Protein AF-A0A3D5YFC4-F1 (afdb_monomer_lite)

Sequence (130 aa):
MYYTIEPKFDGLSVELIYKKGRLDQAITRGDGRVGEDITTNVKTIKNIPQKLKHPIDIAVRGEIMMPKSVWKELNKEREEDGEIPFANTRNATSGSIKLLDSKEVAKRKLACFVYDVLQYSDETINLESL

Secondary structure (DSSP, 8-state):
----------SEEEEEEEETTEEEEEEE-TTSS---B-HHHHTT-TTS-SB-SS--EEEEEEEEE--HHHHHHHHHHHHHTTPPPPSSHHHHHHHHHT-S-HHHHHHT--EEEEEEEEEEESSPPPGGG-

Structure (mmCIF, N/CA/C/O backbone):
data_AF-A0A3D5YFC4-F1
#
_entry.id   AF-A0A3D5YFC4-F1
#
loop_
_atom_site.group_PDB
_atom_site.id
_atom_site.type_symbol
_atom_site.label_atom_id
_atom_site.label_alt_id
_atom_site.label_comp_id
_atom_site.label_asym_id
_atom_site.label_entity_id
_atom_site.label_seq_id
_atom_site.pdbx_PDB_ins_code
_atom_site.Cartn_x
_atom_site.Cartn_y
_atom_site.Cartn_z
_atom_site.occupancy
_atom_site.B_iso_or_equiv
_atom_site.auth_seq_id
_atom_site.auth_comp_id
_atom_site.auth_asym_id
_atom_site.auth_atom_id
_atom_site.pdbx_PDB_model_num
ATOM 1 N N . MET A 1 1 ? -6.162 21.071 -27.270 1.00 76.50 1 MET A N 1
ATOM 2 C CA . MET A 1 1 ? -5.341 20.763 -26.081 1.00 76.50 1 MET A CA 1
ATOM 3 C C . MET A 1 1 ? -6.160 19.814 -25.226 1.00 76.50 1 MET A C 1
ATOM 5 O O . MET A 1 1 ? -7.328 20.113 -25.007 1.00 76.50 1 MET A O 1
ATOM 9 N N . TYR A 1 2 ? -5.613 18.6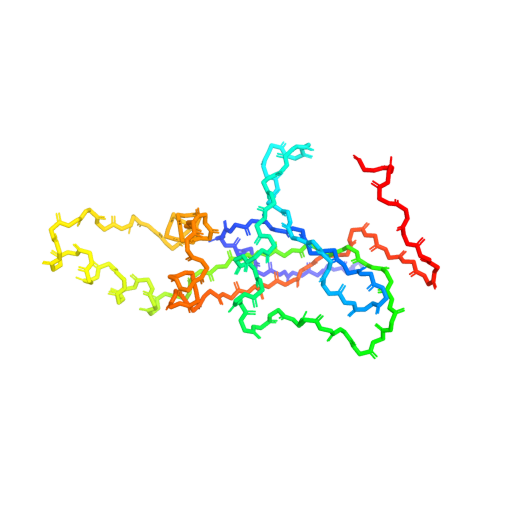59 -24.858 1.00 90.44 2 TYR A N 1
ATOM 10 C CA . TYR A 1 2 ? -6.327 17.648 -24.075 1.00 90.44 2 TYR A CA 1
ATOM 11 C C . TYR A 1 2 ? -5.746 17.611 -22.665 1.00 90.44 2 TYR A C 1
ATOM 13 O O . TYR A 1 2 ? -4.529 17.679 -22.505 1.00 90.44 2 TYR A O 1
ATOM 21 N N . TYR A 1 3 ? -6.621 17.522 -21.668 1.00 92.88 3 TYR A N 1
ATOM 22 C CA . TYR A 1 3 ? -6.259 17.352 -20.266 1.00 92.88 3 TYR A CA 1
ATOM 23 C C . TYR A 1 3 ? -6.883 16.059 -19.759 1.00 92.88 3 TYR A C 1
ATOM 25 O O . TYR A 1 3 ? -8.054 15.792 -20.034 1.00 92.88 3 TYR A O 1
ATOM 33 N N . THR A 1 4 ? -6.115 15.298 -18.987 1.00 93.62 4 THR A N 1
ATOM 34 C CA . THR A 1 4 ? -6.632 14.182 -18.193 1.00 93.62 4 THR A CA 1
ATOM 35 C C . THR A 1 4 ? -6.834 14.683 -16.769 1.00 93.62 4 THR A C 1
ATOM 37 O O . THR A 1 4 ? -5.936 15.300 -16.197 1.00 93.62 4 THR A O 1
ATOM 40 N N . ILE A 1 5 ? -8.028 14.474 -16.216 1.00 94.94 5 ILE A N 1
ATOM 41 C CA . ILE A 1 5 ? -8.390 14.909 -14.864 1.00 94.94 5 ILE A CA 1
ATOM 42 C C . ILE A 1 5 ? -8.661 13.662 -14.035 1.00 94.94 5 ILE A C 1
ATOM 44 O O . ILE A 1 5 ? -9.543 12.873 -14.372 1.00 94.94 5 ILE A O 1
ATOM 48 N N . GLU A 1 6 ? -7.929 13.517 -12.935 1.00 93.81 6 GLU A N 1
ATOM 49 C CA . GLU A 1 6 ? -8.056 12.388 -12.020 1.00 93.81 6 GLU A CA 1
ATOM 50 C C . GLU A 1 6 ? -8.265 12.880 -10.581 1.00 93.81 6 GLU A C 1
ATOM 52 O O . GLU A 1 6 ? -7.715 13.918 -10.191 1.00 93.81 6 GLU A O 1
ATOM 57 N N . PRO A 1 7 ? -9.055 12.165 -9.760 1.00 93.50 7 PRO A N 1
ATOM 58 C CA . PRO A 1 7 ? -9.173 12.472 -8.344 1.00 93.50 7 PRO A CA 1
ATOM 59 C C . PRO A 1 7 ? -7.823 12.350 -7.638 1.00 93.50 7 PRO A C 1
ATOM 61 O O . PRO A 1 7 ? -7.146 11.326 -7.721 1.00 93.50 7 PRO A O 1
ATOM 64 N N . LYS A 1 8 ? -7.466 13.366 -6.851 1.00 92.69 8 LYS A N 1
ATOM 65 C CA . LYS A 1 8 ? -6.319 13.263 -5.955 1.00 92.69 8 LYS A CA 1
ATOM 66 C C . LYS A 1 8 ? -6.704 12.436 -4.729 1.00 92.69 8 LYS A C 1
ATOM 68 O O . LYS A 1 8 ? -7.381 12.931 -3.829 1.00 92.69 8 LYS A O 1
ATOM 73 N N . PHE A 1 9 ? -6.234 11.197 -4.671 1.00 91.44 9 PHE A N 1
ATOM 74 C CA . PHE A 1 9 ? -6.372 10.374 -3.475 1.00 91.44 9 PHE A CA 1
ATOM 75 C C . PHE A 1 9 ? -5.498 10.910 -2.324 1.00 91.44 9 PHE A C 1
ATOM 77 O O . PHE A 1 9 ? -4.441 11.513 -2.539 1.00 91.44 9 PHE A O 1
ATOM 84 N N . ASP A 1 10 ? -5.985 10.733 -1.094 1.00 88.69 10 ASP A N 1
ATOM 85 C CA . ASP A 1 10 ? -5.323 11.180 0.135 1.00 88.69 10 ASP A CA 1
ATOM 86 C C . ASP A 1 10 ? -4.937 9.976 0.999 1.00 88.69 10 ASP A C 1
ATOM 88 O O . ASP A 1 10 ? -5.668 9.562 1.903 1.00 88.69 10 ASP A O 1
ATOM 92 N N . GLY A 1 11 ? -3.803 9.368 0.663 1.00 93.62 11 GLY A N 1
ATOM 93 C CA . GLY A 1 11 ? -3.304 8.168 1.311 1.00 93.62 11 GLY A CA 1
ATOM 94 C C . GLY A 1 11 ? -1.795 8.230 1.524 1.00 93.62 11 GLY A C 1
ATOM 95 O O . GLY A 1 11 ? -1.249 9.250 1.959 1.00 93.62 11 GLY A O 1
ATOM 96 N N . LEU A 1 12 ? -1.129 7.107 1.266 1.00 95.31 12 LEU A N 1
ATOM 97 C CA . LEU A 1 12 ? 0.320 6.989 1.295 1.00 95.31 12 LEU A CA 1
ATOM 98 C C . LEU A 1 12 ? 0.844 6.658 -0.103 1.00 95.31 12 LEU A C 1
ATOM 100 O O . LEU A 1 12 ? 0.556 5.589 -0.640 1.00 95.31 12 LEU A O 1
ATOM 104 N N . SER A 1 13 ? 1.657 7.553 -0.657 1.00 95.56 13 SER A N 1
ATOM 105 C CA . SER A 1 13 ? 2.325 7.324 -1.937 1.00 95.56 13 SER A CA 1
ATOM 106 C C . SER A 1 13 ? 3.319 6.161 -1.836 1.00 95.56 13 SER A C 1
ATOM 108 O O . SER A 1 13 ? 4.162 6.124 -0.931 1.00 95.56 13 SER A O 1
ATOM 110 N N . VAL A 1 14 ? 3.208 5.227 -2.780 1.00 96.75 14 VAL A N 1
ATOM 111 C CA . VAL A 1 14 ? 4.042 4.031 -2.898 1.00 96.75 14 VAL A CA 1
ATOM 112 C C . VAL A 1 14 ? 4.5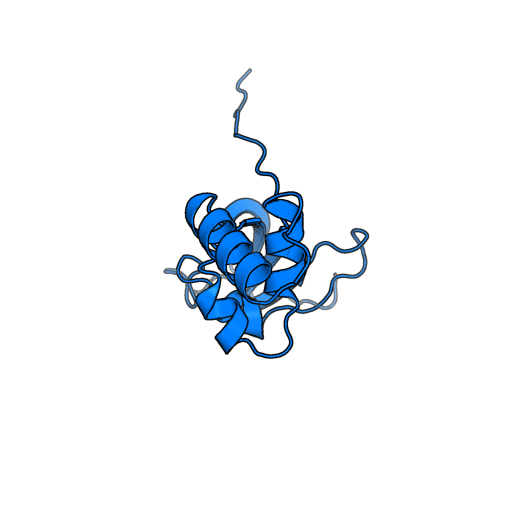58 3.889 -4.324 1.00 96.75 14 VAL A C 1
ATOM 114 O O . VAL A 1 14 ? 3.864 4.193 -5.296 1.00 96.75 14 VAL A O 1
ATOM 117 N N . GLU A 1 15 ? 5.773 3.388 -4.438 1.00 96.81 15 GLU A N 1
ATOM 118 C CA . GLU A 1 15 ? 6.364 2.910 -5.672 1.00 96.81 15 GLU A CA 1
ATOM 119 C C . GLU A 1 15 ? 6.343 1.385 -5.681 1.00 96.81 15 GLU A C 1
ATOM 121 O O . GLU A 1 15 ? 6.781 0.755 -4.720 1.00 96.81 15 GLU A O 1
ATOM 126 N N . LEU A 1 16 ? 5.784 0.793 -6.736 1.00 97.94 16 LEU A N 1
ATOM 127 C CA . LEU A 1 16 ? 5.714 -0.653 -6.925 1.00 97.94 16 LEU A CA 1
ATOM 128 C C . LEU A 1 16 ? 6.641 -1.037 -8.071 1.00 97.94 16 LEU A C 1
ATOM 130 O O . LEU A 1 16 ? 6.412 -0.641 -9.215 1.00 97.94 16 LEU A O 1
ATOM 134 N N . ILE A 1 17 ? 7.656 -1.832 -7.756 1.00 97.44 17 ILE A N 1
ATOM 135 C CA . ILE A 1 17 ? 8.681 -2.267 -8.695 1.00 97.44 17 ILE A CA 1
ATOM 136 C C . ILE A 1 17 ? 8.410 -3.722 -9.052 1.00 97.44 17 ILE A C 1
ATOM 138 O O . ILE A 1 17 ? 8.384 -4.607 -8.191 1.00 97.44 17 ILE A O 1
ATOM 142 N N . TYR A 1 18 ? 8.215 -3.972 -10.340 1.00 97.69 18 TYR A N 1
ATOM 143 C CA . TYR A 1 18 ? 8.048 -5.298 -10.904 1.00 97.69 18 TYR A CA 1
ATOM 144 C C . TYR A 1 18 ? 9.268 -5.662 -11.739 1.00 97.69 18 TYR A C 1
ATOM 146 O O . TYR A 1 18 ? 9.699 -4.878 -12.580 1.00 97.69 18 TYR A O 1
ATOM 154 N N . LYS A 1 19 ? 9.769 -6.885 -11.554 1.00 96.31 19 LYS A N 1
ATOM 155 C CA . LYS A 1 19 ? 10.792 -7.501 -12.405 1.00 96.31 19 LYS A CA 1
ATOM 156 C C . LYS A 1 19 ? 10.235 -8.751 -13.055 1.00 96.31 19 LYS A C 1
ATOM 158 O O . LYS A 1 19 ? 9.681 -9.622 -12.379 1.00 96.31 19 LYS A O 1
ATOM 163 N N . LYS A 1 20 ? 10.356 -8.853 -14.374 1.00 95.25 20 LYS A N 1
ATOM 164 C CA . LYS A 1 20 ? 9.809 -9.926 -15.213 1.00 95.25 20 LYS A CA 1
ATOM 165 C C . LYS A 1 20 ? 8.336 -10.175 -14.883 1.00 95.25 20 LYS A C 1
ATOM 167 O O . LYS A 1 20 ? 7.877 -11.316 -14.767 1.00 95.25 20 LYS A O 1
ATOM 172 N N . GLY A 1 21 ? 7.604 -9.082 -14.666 1.00 96.00 21 GLY A N 1
ATOM 173 C CA . GLY A 1 21 ? 6.199 -9.059 -14.289 1.00 96.00 21 GLY A CA 1
ATOM 174 C C . GLY A 1 21 ? 5.889 -9.536 -12.871 1.00 96.00 21 GLY A C 1
ATOM 175 O O . GLY A 1 21 ? 4.723 -9.764 -12.585 1.00 96.00 21 GLY A O 1
ATOM 176 N N . ARG A 1 22 ? 6.857 -9.733 -11.972 1.00 98.00 22 ARG A N 1
ATOM 177 C CA . ARG A 1 22 ? 6.615 -10.107 -10.566 1.00 98.00 22 ARG A CA 1
ATOM 178 C C . ARG A 1 22 ? 6.922 -8.948 -9.638 1.00 98.00 22 ARG A C 1
ATOM 180 O O . ARG A 1 22 ? 7.940 -8.298 -9.832 1.00 98.00 22 ARG A O 1
ATOM 187 N N . LEU A 1 23 ? 6.067 -8.726 -8.639 1.00 98.38 23 LEU A N 1
ATOM 188 C CA . LEU A 1 23 ? 6.299 -7.696 -7.627 1.00 98.38 23 LEU A CA 1
ATOM 189 C C . LEU A 1 23 ? 7.583 -8.030 -6.855 1.00 98.38 23 LEU A C 1
ATOM 191 O O . LEU A 1 23 ? 7.623 -9.006 -6.100 1.00 98.38 23 LEU A O 1
ATOM 195 N N . ASP A 1 24 ? 8.614 -7.225 -7.083 1.00 97.81 24 ASP A N 1
ATOM 196 C CA . ASP A 1 24 ? 9.946 -7.382 -6.505 1.00 97.81 24 ASP A CA 1
ATOM 197 C C . ASP A 1 24 ? 10.045 -6.570 -5.216 1.00 97.81 24 ASP A C 1
ATOM 199 O O . ASP A 1 24 ? 10.337 -7.123 -4.156 1.00 97.81 24 ASP A O 1
ATOM 203 N N . GLN A 1 25 ? 9.683 -5.286 -5.298 1.00 97.38 25 GLN A N 1
ATOM 204 C CA . GLN A 1 25 ? 9.824 -4.342 -4.198 1.00 97.38 25 GLN A CA 1
ATOM 205 C C . GLN A 1 25 ? 8.670 -3.336 -4.151 1.00 97.38 25 GLN A C 1
ATOM 207 O O . GLN A 1 25 ? 8.070 -2.998 -5.174 1.00 97.38 25 GLN A O 1
ATOM 212 N N . ALA A 1 26 ? 8.362 -2.848 -2.951 1.00 97.56 26 ALA A N 1
ATOM 213 C CA . ALA A 1 26 ? 7.475 -1.718 -2.741 1.00 97.56 26 ALA A CA 1
ATOM 214 C C . ALA A 1 26 ? 8.077 -0.729 -1.742 1.00 97.56 26 ALA A C 1
ATOM 216 O O . ALA A 1 26 ? 8.379 -1.094 -0.604 1.00 97.56 26 ALA A O 1
ATOM 217 N N . ILE A 1 27 ? 8.218 0.524 -2.166 1.00 95.56 27 ILE A N 1
ATOM 218 C CA . ILE A 1 27 ? 8.944 1.558 -1.427 1.00 95.56 27 ILE A CA 1
ATOM 219 C C . ILE A 1 27 ? 8.005 2.737 -1.175 1.00 95.56 27 ILE A C 1
ATOM 221 O O . ILE A 1 27 ? 7.291 3.192 -2.069 1.00 95.56 27 ILE A O 1
ATOM 225 N N . THR A 1 28 ? 7.963 3.238 0.057 1.00 94.00 28 THR A N 1
ATOM 226 C CA . THR A 1 28 ? 7.236 4.484 0.350 1.00 94.00 28 THR A CA 1
ATOM 227 C C . THR A 1 28 ? 7.958 5.683 -0.258 1.00 94.00 28 THR A C 1
ATOM 229 O O . THR A 1 28 ? 9.173 5.681 -0.377 1.00 94.00 28 THR A O 1
ATOM 232 N N . ARG A 1 29 ? 7.247 6.763 -0.597 1.00 82.06 29 ARG A N 1
ATOM 233 C CA . ARG A 1 29 ? 7.919 7.960 -1.142 1.00 82.06 29 ARG A CA 1
ATOM 234 C C . ARG A 1 29 ? 8.963 8.575 -0.189 1.00 82.06 29 ARG A C 1
ATOM 236 O O . ARG A 1 29 ? 9.928 9.165 -0.666 1.00 82.06 29 ARG A O 1
ATOM 243 N N . GLY A 1 30 ? 8.745 8.501 1.127 1.00 78.56 30 GLY A N 1
ATOM 244 C CA . GLY A 1 30 ? 9.590 9.173 2.121 1.00 78.56 30 GLY A CA 1
ATOM 245 C C . GLY A 1 30 ? 9.736 10.677 1.852 1.00 78.56 30 GLY A C 1
ATOM 246 O O . GLY A 1 30 ? 8.741 11.365 1.608 1.00 78.56 30 GLY A O 1
ATOM 247 N N . ASP A 1 31 ? 10.973 11.175 1.856 1.00 73.94 31 ASP A N 1
ATOM 248 C CA . ASP A 1 31 ? 11.334 12.557 1.491 1.00 73.94 31 ASP A CA 1
ATOM 249 C C . ASP A 1 31 ? 11.512 12.770 -0.031 1.00 73.94 31 ASP A C 1
ATOM 251 O O . ASP A 1 31 ? 11.845 13.865 -0.485 1.00 73.94 31 ASP A O 1
ATOM 255 N N . GLY A 1 32 ? 11.248 11.734 -0.834 1.00 65.75 32 GLY A N 1
ATOM 256 C CA . GLY A 1 32 ? 11.458 11.715 -2.280 1.00 65.75 32 GLY A CA 1
ATOM 257 C C . GLY A 1 32 ? 12.845 11.238 -2.712 1.00 65.75 32 GLY A C 1
ATOM 258 O O . GLY A 1 32 ? 13.075 11.161 -3.916 1.00 65.75 32 GLY A O 1
ATOM 259 N N . ARG A 1 33 ? 13.743 10.917 -1.771 1.00 62.12 33 ARG A N 1
ATOM 260 C CA . ARG A 1 33 ? 15.061 10.312 -2.028 1.00 62.12 33 ARG A CA 1
ATOM 261 C C . ARG A 1 33 ? 15.231 8.980 -1.308 1.00 62.12 33 ARG A C 1
ATOM 263 O O . ARG A 1 33 ? 15.763 8.048 -1.892 1.00 62.12 33 ARG A O 1
ATOM 270 N N . VAL A 1 34 ? 14.775 8.883 -0.060 1.00 73.00 34 VAL A N 1
ATOM 271 C CA . VAL A 1 34 ? 14.867 7.660 0.743 1.00 73.00 34 VAL A CA 1
ATOM 272 C C . VAL A 1 34 ? 13.480 7.264 1.221 1.00 73.00 34 VAL A C 1
ATOM 274 O O . VAL A 1 34 ? 12.825 7.987 1.973 1.00 73.00 34 VAL A O 1
ATOM 277 N N . GLY A 1 35 ? 13.042 6.092 0.776 1.00 82.69 35 GLY A N 1
ATOM 278 C CA . GLY A 1 35 ? 11.803 5.462 1.196 1.00 82.69 35 GLY A CA 1
ATOM 279 C C . GLY A 1 35 ? 12.030 4.254 2.096 1.00 82.69 35 GLY A C 1
ATOM 280 O O . GLY A 1 35 ? 13.072 3.608 2.049 1.00 82.69 35 GLY A O 1
ATOM 281 N N . GLU A 1 36 ? 11.029 3.925 2.906 1.00 91.06 36 GLU A N 1
ATOM 282 C CA . GLU A 1 36 ? 10.988 2.659 3.645 1.00 91.06 36 GLU A CA 1
ATOM 283 C C . GLU A 1 36 ? 10.518 1.524 2.727 1.00 91.06 36 GLU A C 1
ATOM 285 O O . GLU A 1 36 ? 9.517 1.681 2.015 1.00 91.06 36 GLU A O 1
ATOM 290 N N . ASP A 1 37 ? 11.204 0.380 2.790 1.00 95.19 37 ASP A N 1
ATOM 291 C CA . ASP A 1 37 ? 10.765 -0.863 2.157 1.00 95.19 37 ASP A CA 1
ATOM 292 C C . ASP A 1 37 ? 9.580 -1.450 2.936 1.00 95.19 37 ASP A C 1
ATOM 294 O O . ASP A 1 37 ? 9.696 -1.843 4.098 1.00 95.19 37 ASP A O 1
ATOM 298 N N . ILE A 1 38 ? 8.424 -1.500 2.278 1.00 96.94 38 ILE A N 1
ATOM 299 C CA . ILE A 1 38 ? 7.168 -2.024 2.824 1.00 96.94 38 ILE A CA 1
ATOM 300 C C . ILE A 1 38 ? 6.680 -3.242 2.034 1.00 96.94 38 ILE A C 1
ATOM 302 O O . ILE A 1 38 ? 5.499 -3.592 2.090 1.00 96.94 38 ILE A O 1
ATOM 306 N N . THR A 1 39 ? 7.573 -3.915 1.302 1.00 98.00 39 THR A N 1
ATOM 307 C CA . THR A 1 39 ? 7.244 -4.998 0.365 1.00 98.00 39 THR A CA 1
ATOM 308 C C . THR A 1 39 ? 6.397 -6.088 1.013 1.00 98.00 39 THR A C 1
ATOM 310 O O . THR A 1 39 ? 5.356 -6.465 0.475 1.00 98.00 39 THR A O 1
ATOM 313 N N . THR A 1 40 ? 6.786 -6.570 2.195 1.00 97.94 40 THR A N 1
ATOM 314 C CA . THR A 1 40 ? 6.058 -7.630 2.915 1.00 97.94 40 THR A CA 1
ATOM 315 C C . THR A 1 40 ? 4.613 -7.234 3.220 1.00 97.94 40 THR A C 1
ATOM 317 O O . THR A 1 40 ? 3.697 -8.033 3.038 1.00 97.94 40 THR A O 1
ATOM 320 N N . ASN A 1 41 ? 4.394 -5.982 3.615 1.00 98.38 41 ASN A N 1
ATOM 321 C CA . ASN A 1 41 ? 3.077 -5.465 3.969 1.00 98.38 41 ASN A CA 1
ATOM 322 C C . ASN A 1 41 ? 2.235 -5.176 2.723 1.00 98.38 41 ASN A C 1
ATOM 324 O O . ASN A 1 41 ? 1.054 -5.522 2.674 1.00 98.38 41 ASN A O 1
ATOM 328 N N . VAL A 1 42 ? 2.848 -4.634 1.671 1.00 98.25 42 VAL A N 1
ATOM 329 C CA . VAL A 1 42 ? 2.197 -4.377 0.379 1.00 98.25 42 VAL A CA 1
ATOM 330 C C . VAL A 1 42 ? 1.725 -5.669 -0.287 1.00 98.25 42 VAL A C 1
ATOM 332 O O . VAL A 1 42 ? 0.646 -5.687 -0.875 1.00 98.25 42 VAL A O 1
ATOM 335 N N . LYS A 1 43 ? 2.452 -6.782 -0.125 1.00 98.19 43 LYS A N 1
ATOM 336 C CA . LYS A 1 43 ? 2.032 -8.106 -0.623 1.00 98.19 43 LYS A CA 1
ATOM 337 C C . LYS A 1 43 ? 0.697 -8.596 -0.046 1.00 98.19 43 LYS A C 1
ATOM 339 O O . LYS A 1 43 ? 0.079 -9.489 -0.620 1.00 98.19 43 LYS A O 1
ATOM 344 N N . THR A 1 44 ? 0.224 -8.006 1.052 1.00 98.12 44 THR A N 1
ATOM 345 C CA . THR A 1 44 ? -1.078 -8.334 1.659 1.00 98.12 44 THR A CA 1
ATOM 346 C C . THR A 1 44 ? -2.257 -7.573 1.040 1.00 98.12 44 THR A C 1
ATOM 348 O O . THR A 1 44 ? -3.417 -7.930 1.262 1.00 98.12 44 THR A O 1
ATOM 351 N N . ILE A 1 45 ? -1.984 -6.543 0.232 1.00 98.44 45 ILE A N 1
ATOM 352 C CA . ILE A 1 45 ? -2.996 -5.696 -0.403 1.00 98.44 45 ILE A CA 1
ATOM 353 C C . ILE A 1 45 ? -3.579 -6.426 -1.615 1.00 98.44 45 ILE A C 1
ATOM 355 O O . ILE A 1 45 ? -2.929 -6.593 -2.645 1.00 98.44 45 ILE A O 1
ATOM 359 N N . LYS A 1 46 ? -4.845 -6.841 -1.506 1.00 97.38 46 LYS A N 1
ATOM 360 C CA . LYS A 1 46 ? -5.486 -7.761 -2.462 1.00 97.38 46 LYS A CA 1
ATOM 361 C C . LYS A 1 46 ? -5.525 -7.264 -3.905 1.00 97.38 46 LYS A C 1
ATOM 363 O O . LYS A 1 46 ? -5.484 -8.082 -4.818 1.00 97.38 46 LYS A O 1
ATOM 368 N N . ASN A 1 47 ? -5.664 -5.956 -4.117 1.00 97.62 47 ASN A N 1
ATOM 369 C CA . ASN A 1 47 ? -5.780 -5.394 -5.462 1.00 97.62 47 ASN A CA 1
ATOM 370 C C . ASN A 1 47 ? -4.425 -5.031 -6.093 1.00 97.62 47 ASN A C 1
ATOM 372 O O . ASN A 1 47 ? -4.409 -4.529 -7.214 1.00 97.62 47 ASN A O 1
ATOM 376 N N . ILE A 1 48 ? -3.308 -5.310 -5.412 1.00 98.38 48 ILE A N 1
ATOM 377 C CA . ILE A 1 48 ? -1.972 -5.235 -6.001 1.00 98.38 48 ILE A CA 1
ATOM 378 C C . ILE A 1 48 ? -1.619 -6.618 -6.565 1.00 98.38 48 ILE A C 1
ATOM 380 O O . ILE A 1 48 ? -1.507 -7.588 -5.806 1.00 98.38 48 ILE A O 1
ATOM 384 N N . PRO A 1 49 ? -1.443 -6.749 -7.890 1.00 97.94 49 PRO A N 1
ATOM 385 C CA . PRO A 1 49 ? -1.111 -8.030 -8.489 1.00 97.94 49 PRO A CA 1
ATOM 386 C C . PRO A 1 49 ? 0.283 -8.479 -8.048 1.00 97.94 49 PRO A C 1
ATOM 388 O O . PRO A 1 49 ? 1.253 -7.750 -8.174 1.00 97.94 49 PRO A O 1
ATOM 391 N N . GLN A 1 50 ? 0.417 -9.725 -7.596 1.00 98.12 50 GLN A N 1
ATOM 392 C CA . GLN A 1 50 ? 1.740 -10.314 -7.331 1.00 98.12 50 GLN A CA 1
ATOM 393 C C . GLN A 1 50 ? 2.488 -10.658 -8.628 1.00 98.12 50 GLN A C 1
ATOM 395 O O . GLN A 1 50 ? 3.715 -10.777 -8.651 1.00 98.12 50 GLN A O 1
ATOM 400 N N . LYS A 1 51 ? 1.731 -10.828 -9.718 1.00 98.12 51 LYS A N 1
ATOM 401 C CA . LYS A 1 51 ? 2.226 -11.100 -11.062 1.00 98.12 51 LYS A CA 1
ATOM 402 C C . LYS A 1 51 ? 1.375 -10.355 -12.096 1.00 98.12 51 LYS A C 1
ATOM 404 O O . LYS A 1 51 ? 0.152 -10.483 -12.093 1.00 98.12 51 LYS A O 1
ATOM 409 N N . LEU A 1 52 ? 2.024 -9.615 -12.985 1.00 96.88 52 LEU A N 1
ATOM 410 C CA . LEU A 1 52 ? 1.437 -8.961 -14.149 1.00 96.88 52 LEU A CA 1
ATOM 411 C C . LEU A 1 52 ? 1.176 -9.971 -15.274 1.00 96.88 52 LEU A C 1
ATOM 413 O O . LEU A 1 52 ? 1.738 -11.068 -15.312 1.00 96.88 52 LEU A O 1
ATOM 417 N N . LYS A 1 53 ? 0.321 -9.587 -16.226 1.00 95.56 53 LYS A N 1
ATOM 418 C CA . LYS A 1 53 ? 0.021 -10.414 -17.407 1.00 95.56 53 LYS A CA 1
ATOM 419 C C . LYS A 1 53 ? 1.234 -10.584 -18.326 1.00 95.56 53 LYS A C 1
ATOM 421 O O . LYS A 1 53 ? 1.382 -11.637 -18.937 1.00 95.56 53 LYS A O 1
ATOM 426 N N . HIS A 1 54 ? 2.098 -9.572 -18.385 1.00 92.56 54 HIS A N 1
ATOM 427 C CA . HIS A 1 54 ? 3.301 -9.557 -19.210 1.00 92.56 54 HIS A CA 1
ATOM 428 C C . HIS A 1 54 ? 4.554 -9.600 -18.328 1.00 92.56 54 HIS A C 1
ATOM 430 O O . HIS A 1 54 ? 4.563 -8.975 -17.263 1.00 92.56 54 HIS A O 1
ATOM 436 N N . PRO A 1 55 ? 5.606 -10.328 -18.738 1.00 93.19 55 PRO A N 1
ATOM 437 C CA . PRO A 1 55 ? 6.867 -10.388 -18.013 1.00 93.19 55 PRO A CA 1
ATOM 438 C C . PRO A 1 55 ? 7.723 -9.143 -18.303 1.00 93.19 55 PRO A C 1
ATOM 440 O O . PRO A 1 55 ? 8.767 -9.251 -18.931 1.00 93.19 55 PRO A O 1
ATOM 443 N N . ILE A 1 56 ? 7.256 -7.977 -17.857 1.00 93.06 56 ILE A N 1
ATOM 444 C CA . ILE A 1 56 ? 7.896 -6.671 -18.063 1.00 93.06 56 ILE A CA 1
ATOM 445 C C . ILE A 1 56 ? 8.590 -6.191 -16.787 1.00 93.06 56 ILE A C 1
ATOM 447 O O . ILE A 1 56 ? 8.131 -6.496 -15.678 1.00 93.06 56 ILE A O 1
ATOM 451 N N . ASP A 1 57 ? 9.661 -5.423 -16.947 1.00 96.00 57 ASP A N 1
ATOM 452 C CA . ASP A 1 57 ? 10.263 -4.674 -15.855 1.00 96.00 57 ASP A CA 1
ATOM 453 C C . ASP A 1 57 ? 9.659 -3.267 -15.836 1.00 96.00 57 ASP A C 1
ATOM 455 O O . ASP A 1 57 ? 9.717 -2.529 -16.822 1.00 96.00 57 ASP A O 1
ATOM 459 N N . ILE A 1 58 ? 9.006 -2.914 -14.728 1.00 96.69 58 ILE A N 1
ATOM 460 C CA . ILE A 1 58 ? 8.252 -1.663 -14.615 1.00 96.69 58 ILE A CA 1
ATOM 461 C C . ILE A 1 58 ? 8.215 -1.164 -13.171 1.00 96.69 58 ILE A C 1
ATOM 463 O O . ILE A 1 58 ? 7.952 -1.929 -12.242 1.00 96.69 58 ILE A O 1
ATOM 467 N N . ALA A 1 59 ? 8.423 0.136 -12.998 1.00 96.75 59 ALA A N 1
ATOM 468 C CA . ALA A 1 59 ? 8.175 0.866 -11.766 1.00 96.75 59 ALA A CA 1
ATOM 469 C C . ALA A 1 59 ? 6.955 1.773 -11.962 1.00 96.75 59 ALA A C 1
ATOM 471 O O . ALA A 1 59 ? 6.919 2.614 -12.866 1.00 96.75 59 ALA A O 1
ATOM 472 N N . VAL A 1 60 ? 5.939 1.598 -11.119 1.00 97.19 60 VAL A N 1
ATOM 473 C CA . VAL A 1 60 ? 4.717 2.413 -11.145 1.00 97.19 60 VAL A CA 1
ATOM 474 C C . VAL A 1 60 ? 4.516 3.126 -9.823 1.00 97.19 60 VAL A C 1
ATOM 476 O O . VAL A 1 60 ? 4.876 2.611 -8.761 1.00 97.19 60 VAL A O 1
ATOM 479 N N . ARG A 1 61 ? 3.881 4.295 -9.877 1.00 97.06 61 ARG A N 1
ATOM 480 C CA . ARG A 1 61 ? 3.478 5.033 -8.687 1.00 97.06 61 ARG A CA 1
ATOM 481 C C . ARG A 1 61 ? 1.992 4.877 -8.425 1.00 97.06 61 ARG A C 1
ATOM 483 O O . ARG A 1 61 ? 1.157 4.975 -9.325 1.00 97.06 61 ARG A O 1
ATOM 490 N N . GLY A 1 62 ? 1.677 4.657 -7.157 1.00 97.12 62 GLY A N 1
ATOM 491 C CA . GLY A 1 62 ? 0.311 4.598 -6.678 1.00 97.12 62 GLY A CA 1
ATOM 492 C C . GLY A 1 62 ? 0.128 5.237 -5.313 1.00 97.12 62 GLY A C 1
ATOM 493 O O . GLY A 1 62 ? 1.068 5.729 -4.686 1.00 97.12 62 GLY A O 1
ATOM 494 N N . GLU A 1 63 ? -1.118 5.219 -4.863 1.00 97.69 63 GLU A N 1
ATOM 495 C CA . GLU A 1 63 ? -1.538 5.670 -3.543 1.00 97.69 63 GLU A CA 1
ATOM 496 C C . GLU A 1 63 ? -2.175 4.493 -2.802 1.00 97.69 63 GLU A C 1
ATOM 498 O O . GLU A 1 63 ? -3.190 3.953 -3.247 1.00 97.69 63 GLU A O 1
ATOM 503 N N . ILE A 1 64 ? -1.604 4.104 -1.662 1.00 98.19 64 ILE A N 1
ATOM 504 C CA . ILE A 1 64 ? -2.234 3.168 -0.728 1.00 98.19 64 ILE A CA 1
ATOM 505 C C . ILE A 1 64 ? -3.236 3.945 0.119 1.00 98.19 64 ILE A C 1
ATOM 507 O O . ILE A 1 64 ? -2.930 5.029 0.609 1.00 98.19 64 ILE A O 1
ATOM 511 N N . MET A 1 65 ? -4.422 3.388 0.334 1.00 97.44 65 MET A N 1
ATOM 512 C CA . MET A 1 65 ? -5.487 4.012 1.112 1.00 97.44 65 MET A CA 1
ATOM 513 C C . MET A 1 65 ? -6.319 2.988 1.877 1.00 97.44 65 MET A C 1
ATOM 515 O O . MET A 1 65 ? -6.529 1.855 1.438 1.00 97.44 65 MET A O 1
ATOM 519 N N . MET A 1 66 ? -6.836 3.421 3.022 1.00 97.62 66 MET A N 1
ATOM 520 C CA . MET A 1 66 ? -7.807 2.682 3.813 1.00 97.62 66 MET A CA 1
ATOM 521 C C . MET A 1 66 ? -9.233 3.076 3.404 1.00 97.62 66 MET A C 1
ATOM 523 O O . MET A 1 66 ? -9.575 4.263 3.452 1.00 97.62 66 MET A O 1
ATOM 527 N N . PRO A 1 67 ? -10.099 2.110 3.046 1.00 95.56 67 PRO A N 1
ATOM 528 C CA . PRO A 1 67 ? -11.507 2.391 2.799 1.00 95.56 67 PRO A CA 1
ATOM 529 C C . PRO A 1 67 ? -12.188 3.018 4.024 1.00 95.56 67 PRO A C 1
ATOM 531 O O . PRO A 1 67 ? -11.968 2.591 5.157 1.00 95.56 67 PRO A O 1
ATOM 534 N N . LYS A 1 68 ? -13.077 3.996 3.804 1.00 95.69 68 LYS A N 1
ATOM 535 C CA . LYS A 1 68 ? -13.767 4.717 4.893 1.00 95.69 68 LYS A CA 1
ATOM 536 C C . LYS A 1 68 ? -14.555 3.798 5.833 1.00 95.69 68 LYS A C 1
ATOM 538 O O . LYS A 1 68 ? -14.639 4.096 7.017 1.00 95.69 68 LYS A O 1
ATOM 543 N N . SER A 1 69 ? -15.148 2.717 5.323 1.00 96.50 69 SER A N 1
ATOM 544 C CA . SER A 1 69 ? -15.857 1.729 6.150 1.00 96.50 69 SER A CA 1
ATOM 545 C C . SER A 1 69 ? -14.908 1.014 7.108 1.00 96.50 69 SER A C 1
ATOM 547 O O . SER A 1 69 ? -15.171 0.972 8.302 1.00 96.50 69 SER A O 1
ATOM 549 N N . VAL A 1 70 ? -13.765 0.554 6.599 1.00 97.06 70 VAL A N 1
ATOM 550 C CA . VAL A 1 70 ? -12.740 -0.139 7.388 1.00 97.06 70 VAL A CA 1
ATOM 551 C C . VAL A 1 70 ? -12.112 0.793 8.420 1.00 97.06 70 VAL A C 1
ATOM 553 O O . VAL A 1 70 ? -11.868 0.387 9.547 1.00 97.06 70 VAL A O 1
ATOM 556 N N . TRP A 1 71 ? -11.907 2.065 8.072 1.00 97.62 71 TRP A N 1
ATOM 557 C CA . TRP A 1 71 ? -11.441 3.072 9.027 1.00 97.62 71 TRP A CA 1
ATOM 558 C C . TRP A 1 71 ? -12.434 3.307 10.173 1.00 97.62 71 TRP A C 1
ATOM 560 O O . TRP A 1 71 ? -12.016 3.432 11.321 1.00 97.62 71 TRP A O 1
ATOM 570 N N . LYS A 1 72 ? -13.742 3.336 9.885 1.00 97.94 72 LYS A N 1
ATOM 571 C CA . LYS A 1 72 ? -14.780 3.451 10.923 1.00 97.94 72 LYS A CA 1
ATOM 572 C C . LYS A 1 72 ? -14.811 2.227 11.837 1.00 97.94 72 LYS A C 1
ATOM 574 O O . LYS A 1 72 ? -14.904 2.398 13.045 1.00 97.94 72 LYS A O 1
ATOM 579 N N . GLU A 1 73 ? -14.721 1.025 11.265 1.00 97.75 73 GLU A N 1
ATOM 580 C CA . GLU A 1 73 ? -14.614 -0.232 12.023 1.00 97.75 73 GLU A CA 1
ATOM 581 C C . GLU A 1 73 ? -13.382 -0.205 12.937 1.00 97.75 73 GLU A C 1
ATOM 583 O O . GLU A 1 73 ? -13.505 -0.401 14.139 1.00 97.75 73 GLU A O 1
ATOM 588 N N . LEU A 1 74 ? -12.223 0.167 12.388 1.00 97.06 74 LEU A N 1
ATOM 589 C CA . LEU A 1 74 ? -10.974 0.284 13.134 1.00 97.06 74 LEU A CA 1
ATOM 590 C C . LEU A 1 74 ? -11.056 1.297 14.279 1.00 97.06 74 LEU A C 1
ATOM 592 O O . LEU A 1 74 ? -10.592 1.021 15.378 1.00 97.06 74 LEU A O 1
ATOM 596 N N . ASN A 1 75 ? -11.613 2.484 14.046 1.00 98.00 75 ASN A N 1
ATOM 597 C CA . ASN A 1 75 ? -11.741 3.470 15.117 1.00 98.00 75 ASN A CA 1
ATOM 598 C C . ASN A 1 75 ? -12.684 2.993 16.221 1.00 98.00 75 ASN A C 1
ATOM 600 O O . ASN A 1 75 ? -12.390 3.238 17.383 1.00 98.00 75 ASN A O 1
ATOM 604 N N . LYS A 1 76 ? -13.757 2.275 15.871 1.00 98.12 76 LYS A N 1
ATOM 605 C CA . LYS A 1 76 ? -14.648 1.672 16.861 1.00 98.12 76 LYS A CA 1
ATOM 606 C C . LYS A 1 76 ? -13.911 0.642 17.727 1.00 98.12 76 LYS A C 1
ATOM 608 O O . LYS A 1 76 ? -14.013 0.719 18.942 1.00 98.12 76 LYS A O 1
ATOM 613 N N . GLU A 1 77 ? -13.142 -0.264 17.118 1.00 96.94 77 GLU A N 1
ATOM 614 C CA . GLU A 1 77 ? -12.304 -1.234 17.851 1.00 96.94 77 GLU A CA 1
ATOM 615 C C . GLU A 1 77 ? -11.331 -0.515 18.800 1.00 96.94 77 GLU A C 1
ATOM 617 O O . GLU A 1 77 ? -11.240 -0.841 19.977 1.00 96.94 77 GLU A O 1
ATOM 622 N N . ARG A 1 78 ? -10.659 0.536 18.312 1.00 96.75 78 ARG A N 1
ATOM 623 C CA . ARG A 1 78 ? -9.726 1.339 19.120 1.00 96.75 78 ARG A CA 1
ATOM 624 C C . ARG A 1 78 ? -10.409 2.006 20.308 1.00 96.75 78 ARG A C 1
ATOM 626 O O . ARG A 1 78 ? -9.849 2.003 21.394 1.00 96.75 78 ARG A O 1
ATOM 633 N N . GLU A 1 79 ? -11.594 2.576 20.110 1.00 97.69 79 GLU A N 1
ATOM 634 C CA . GLU A 1 79 ? -12.372 3.200 21.185 1.00 97.69 79 GLU A CA 1
ATOM 635 C C . GLU A 1 79 ? -12.812 2.173 22.240 1.00 97.69 79 GLU A C 1
ATOM 637 O O . GLU A 1 79 ? -12.738 2.464 23.434 1.00 97.69 79 GLU A O 1
ATOM 642 N N . GLU A 1 80 ? -13.221 0.973 21.816 1.00 97.69 80 GLU A N 1
ATOM 643 C CA . GLU A 1 80 ? -13.569 -0.145 22.707 1.00 97.69 80 GLU A CA 1
ATOM 644 C C . GLU A 1 80 ? -12.358 -0.621 23.531 1.00 97.69 80 GLU A C 1
ATOM 646 O O . GLU A 1 80 ? -12.506 -0.924 24.716 1.00 97.69 80 GLU A O 1
ATOM 6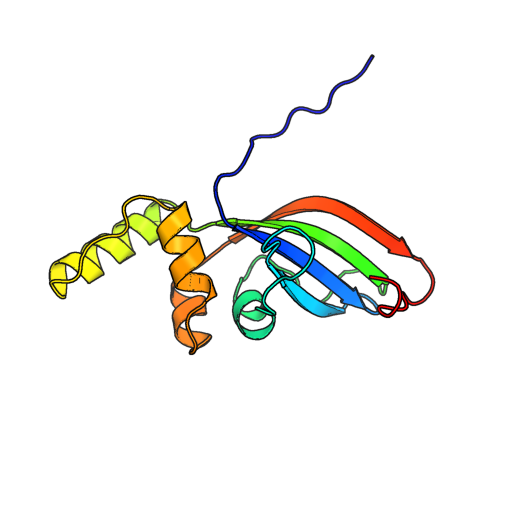51 N N . ASP A 1 81 ? -11.161 -0.584 22.943 1.00 97.06 81 ASP A N 1
ATOM 652 C CA . ASP A 1 81 ? -9.889 -0.913 23.599 1.00 97.06 81 ASP A CA 1
ATOM 653 C C . ASP A 1 81 ? -9.296 0.257 24.421 1.00 97.06 81 ASP A C 1
ATOM 655 O O . ASP A 1 81 ? -8.232 0.125 25.031 1.00 97.06 81 ASP A O 1
ATOM 659 N N . GLY A 1 82 ? -9.965 1.418 24.464 1.00 97.56 82 GLY A N 1
ATOM 660 C CA . GLY A 1 82 ? -9.495 2.617 25.173 1.00 97.56 82 GLY A CA 1
ATOM 661 C C . GLY A 1 82 ? -8.327 3.345 24.492 1.00 97.56 82 GLY A C 1
ATOM 662 O O . GLY A 1 82 ? -7.675 4.196 25.103 1.00 97.56 82 GLY A O 1
ATOM 663 N N . GLU A 1 83 ? -8.049 3.031 23.230 1.00 96.50 83 GLU A N 1
ATOM 664 C CA . GLU A 1 83 ? -7.039 3.684 22.410 1.00 96.50 83 GLU A CA 1
ATOM 665 C C . GLU A 1 83 ? -7.572 4.947 21.716 1.00 96.50 83 GLU A C 1
ATOM 667 O O . GLU A 1 83 ? -8.757 5.107 21.428 1.00 96.50 83 GLU A O 1
ATOM 672 N N . ILE A 1 84 ? -6.658 5.852 21.358 1.00 96.69 84 ILE A N 1
ATOM 673 C CA . ILE A 1 84 ? -7.010 7.061 20.608 1.00 96.69 84 ILE A CA 1
ATOM 674 C C . ILE A 1 84 ? -7.386 6.674 19.162 1.00 96.69 84 ILE A C 1
ATOM 676 O O . ILE A 1 84 ? -6.575 6.021 18.483 1.00 96.69 84 ILE A O 1
ATOM 680 N N . PRO A 1 85 ? -8.565 7.082 18.650 1.00 97.12 85 PRO A N 1
ATOM 681 C CA . PRO A 1 85 ? -8.956 6.834 17.267 1.00 97.12 85 PRO A CA 1
ATOM 682 C C . PRO A 1 85 ? -8.071 7.616 16.288 1.00 97.12 85 PRO A C 1
ATOM 684 O O . PRO A 1 85 ? -7.573 8.708 16.572 1.00 97.12 85 PRO A O 1
ATOM 687 N N . PHE A 1 86 ? -7.888 7.083 15.082 1.00 97.25 86 PHE A N 1
ATOM 688 C CA . PHE A 1 86 ? -7.186 7.804 14.026 1.00 97.25 86 PHE A CA 1
ATOM 689 C C . PHE A 1 86 ? -8.012 9.000 13.554 1.00 97.25 86 PHE A C 1
ATOM 691 O O . PHE A 1 86 ? -9.176 8.845 13.187 1.00 97.25 86 PHE A O 1
ATOM 698 N N . ALA A 1 87 ? -7.376 10.171 13.462 1.00 96.44 87 ALA A N 1
ATOM 699 C CA . ALA A 1 87 ? -8.031 11.417 13.054 1.00 96.44 87 ALA A CA 1
ATOM 700 C C . ALA A 1 87 ? -8.599 11.390 11.621 1.00 96.44 87 ALA A C 1
ATOM 702 O O . ALA A 1 87 ? -9.572 12.076 11.322 1.00 96.44 87 ALA A O 1
ATOM 703 N N . ASN A 1 88 ? -7.979 10.628 10.718 1.00 96.31 88 ASN A N 1
ATOM 704 C CA . ASN A 1 88 ? -8.408 10.489 9.331 1.00 96.31 88 ASN A CA 1
ATOM 705 C C . ASN A 1 88 ? -7.888 9.174 8.719 1.00 96.31 88 ASN A C 1
ATOM 707 O O . ASN A 1 88 ? -7.021 8.493 9.279 1.00 96.31 88 ASN A O 1
ATOM 711 N N . THR A 1 89 ? -8.400 8.840 7.533 1.00 96.62 89 THR A N 1
ATOM 712 C CA . THR A 1 89 ? -8.028 7.639 6.766 1.00 96.62 89 THR A CA 1
ATOM 713 C C . THR A 1 89 ? -6.558 7.617 6.356 1.00 96.62 89 THR A C 1
ATOM 715 O O . THR A 1 89 ? -5.967 6.541 6.282 1.00 96.62 89 THR A O 1
ATOM 718 N N . ARG A 1 90 ? -5.942 8.781 6.113 1.00 96.31 90 ARG A N 1
ATOM 719 C CA . ARG A 1 90 ? -4.527 8.893 5.735 1.00 96.31 90 ARG A CA 1
ATOM 720 C C . ARG A 1 90 ? -3.622 8.441 6.881 1.00 96.31 90 ARG A C 1
ATOM 722 O O . ARG A 1 90 ? -2.748 7.600 6.680 1.00 96.31 90 ARG A O 1
ATOM 729 N N . ASN A 1 91 ? -3.881 8.928 8.092 1.00 96.12 91 ASN A N 1
ATOM 730 C CA . ASN A 1 91 ? -3.153 8.552 9.303 1.00 96.12 91 ASN A CA 1
ATOM 731 C C . ASN A 1 91 ? -3.335 7.066 9.613 1.00 96.12 91 ASN A C 1
ATOM 733 O O . ASN A 1 91 ? -2.354 6.374 9.877 1.00 96.12 91 ASN A O 1
ATOM 737 N N . ALA A 1 92 ? -4.568 6.562 9.501 1.00 97.06 92 ALA A N 1
ATOM 738 C CA . ALA A 1 92 ? -4.851 5.142 9.682 1.00 97.06 92 ALA A CA 1
ATOM 739 C C . ALA A 1 92 ? -4.103 4.274 8.660 1.00 97.06 92 ALA A C 1
ATOM 741 O O . ALA A 1 92 ? -3.550 3.239 9.023 1.00 97.06 92 ALA A O 1
ATOM 742 N N . THR A 1 93 ? -4.031 4.707 7.398 1.00 97.19 93 THR A N 1
ATOM 743 C CA . THR A 1 93 ? -3.283 4.012 6.339 1.00 97.19 93 THR A CA 1
ATOM 744 C C . THR A 1 93 ? -1.787 3.985 6.638 1.00 97.19 93 THR A C 1
ATOM 746 O O . THR A 1 93 ? -1.187 2.913 6.631 1.00 97.19 93 THR A O 1
ATOM 749 N N . SER A 1 94 ? -1.197 5.150 6.933 1.00 95.19 94 SER A N 1
ATOM 750 C CA . SER A 1 94 ? 0.236 5.296 7.214 1.00 95.19 94 SER A CA 1
ATOM 751 C C . SER A 1 94 ? 0.665 4.496 8.447 1.00 95.19 94 SER A C 1
ATOM 753 O O . SER A 1 94 ? 1.671 3.795 8.407 1.00 95.19 94 SER A O 1
ATOM 755 N N . GLY A 1 95 ? -0.130 4.529 9.522 1.00 94.81 95 GLY A N 1
ATOM 756 C CA . GLY A 1 95 ? 0.124 3.709 10.707 1.00 94.81 95 GLY A CA 1
ATOM 757 C C . GLY A 1 95 ? -0.031 2.214 10.427 1.00 94.81 95 GLY A C 1
ATOM 758 O O . GLY A 1 95 ? 0.795 1.414 10.851 1.00 94.81 95 GLY A O 1
ATOM 759 N N . SER A 1 96 ? -1.057 1.835 9.659 1.00 96.81 96 SER A N 1
ATOM 760 C CA . SER A 1 96 ? -1.354 0.433 9.346 1.00 96.81 96 SER A CA 1
ATOM 761 C C . SER A 1 96 ? -0.283 -0.235 8.495 1.00 96.81 96 SER A C 1
ATOM 763 O O . SER A 1 96 ? 0.132 -1.343 8.801 1.00 96.81 96 SER A O 1
ATOM 765 N N . ILE A 1 97 ? 0.169 0.408 7.419 1.00 96.81 97 ILE A N 1
ATOM 766 C CA . ILE A 1 97 ? 1.111 -0.208 6.471 1.00 96.81 97 ILE A CA 1
ATOM 767 C C . ILE A 1 97 ? 2.523 -0.379 7.049 1.00 96.81 97 ILE A C 1
ATOM 769 O O . ILE A 1 97 ? 3.318 -1.132 6.495 1.00 96.81 97 ILE A O 1
ATOM 773 N N . LYS A 1 98 ? 2.825 0.286 8.169 1.00 94.56 98 LYS A N 1
ATOM 774 C CA . LYS A 1 98 ? 4.108 0.210 8.883 1.00 94.56 98 LYS A CA 1
ATOM 775 C C . LYS A 1 98 ? 4.100 -0.761 10.068 1.00 94.56 98 LYS A C 1
ATOM 777 O O . LYS A 1 98 ? 5.098 -0.860 10.776 1.00 94.56 98 LYS A O 1
ATOM 782 N N . LEU A 1 99 ? 2.994 -1.472 10.310 1.00 96.31 99 LEU A N 1
ATOM 783 C CA . LEU A 1 99 ? 2.956 -2.505 11.346 1.00 96.31 99 LEU A CA 1
ATOM 784 C C . LEU A 1 99 ? 3.981 -3.604 11.034 1.00 96.31 99 LEU A C 1
ATOM 786 O O . LEU A 1 99 ? 4.148 -4.002 9.881 1.00 96.31 99 LEU A O 1
ATOM 790 N N . LEU A 1 100 ? 4.645 -4.104 12.077 1.00 95.19 100 LEU A N 1
ATOM 791 C CA . LEU A 1 100 ? 5.668 -5.147 11.949 1.00 95.19 100 LEU A CA 1
ATOM 792 C C . LEU A 1 100 ? 5.075 -6.490 11.502 1.00 95.19 100 LEU A C 1
ATOM 794 O O . LEU A 1 100 ? 5.708 -7.223 10.745 1.00 95.19 100 LEU A O 1
ATOM 798 N N . ASP A 1 101 ? 3.858 -6.814 11.953 1.00 97.06 101 ASP A N 1
ATOM 799 C CA . ASP A 1 101 ? 3.159 -8.026 11.531 1.00 97.06 101 ASP A CA 1
ATOM 800 C C . ASP A 1 101 ? 2.279 -7.757 10.303 1.00 97.06 101 ASP A C 1
ATOM 802 O O . ASP A 1 101 ? 1.204 -7.156 10.384 1.00 97.06 101 ASP A O 1
ATOM 806 N N . SER A 1 102 ? 2.714 -8.279 9.155 1.00 96.81 102 SER A N 1
ATOM 807 C CA . SER A 1 102 ? 1.961 -8.236 7.897 1.00 96.81 102 SER A CA 1
ATOM 808 C C . SER A 1 102 ? 0.552 -8.839 7.997 1.00 96.81 102 SER A C 1
ATOM 810 O O . SER A 1 102 ? -0.348 -8.420 7.268 1.00 96.81 102 SER A O 1
ATOM 812 N N . LYS A 1 103 ? 0.301 -9.775 8.922 1.00 97.44 103 LYS A N 1
ATOM 813 C CA . LYS A 1 103 ? -1.045 -10.322 9.145 1.00 97.44 103 LYS A CA 1
ATOM 814 C C . LYS A 1 103 ? -1.995 -9.268 9.696 1.00 97.44 103 LYS A C 1
ATOM 816 O O . LYS A 1 103 ? -3.158 -9.245 9.295 1.00 97.44 103 LYS A O 1
ATOM 821 N N . GLU A 1 104 ? -1.509 -8.374 10.554 1.00 96.69 104 GLU A N 1
ATOM 822 C CA . GLU A 1 104 ? -2.305 -7.245 11.029 1.00 96.69 104 GLU A CA 1
ATOM 823 C C . GLU A 1 104 ? -2.584 -6.267 9.892 1.00 96.69 104 GLU A C 1
ATOM 825 O O . GLU A 1 104 ? -3.724 -5.835 9.735 1.00 96.69 104 GLU A O 1
ATOM 830 N N . VAL A 1 105 ? -1.602 -6.001 9.023 1.00 97.81 105 VAL A N 1
ATOM 831 C CA . VAL A 1 105 ? -1.808 -5.179 7.817 1.00 97.81 105 VAL A CA 1
ATOM 832 C C . VAL A 1 105 ? -2.891 -5.767 6.912 1.00 97.81 105 VAL A C 1
ATOM 834 O O . VAL A 1 105 ? -3.779 -5.043 6.458 1.00 97.81 105 VAL A O 1
ATOM 837 N N . ALA A 1 106 ? -2.885 -7.086 6.704 1.00 97.56 106 ALA A N 1
ATOM 838 C CA .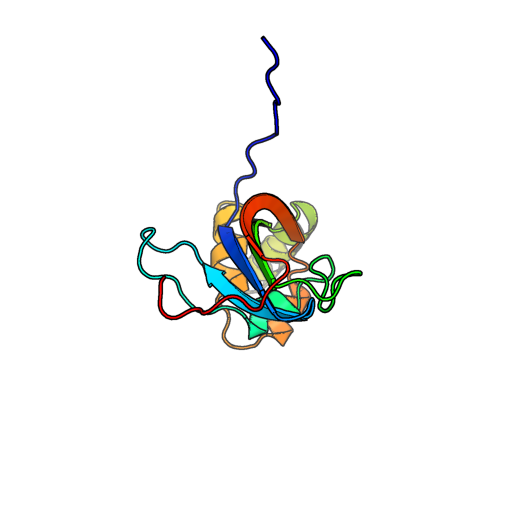 ALA A 1 106 ? -3.872 -7.771 5.873 1.00 97.56 106 ALA A CA 1
ATOM 839 C C . ALA A 1 106 ? -5.316 -7.560 6.373 1.00 97.56 106 ALA A C 1
ATOM 841 O O . ALA A 1 106 ? -6.241 -7.402 5.567 1.00 97.56 106 ALA A O 1
ATOM 842 N N . LYS A 1 107 ? -5.525 -7.500 7.698 1.00 96.69 107 LYS A N 1
ATOM 843 C CA . LYS A 1 107 ? -6.842 -7.227 8.305 1.00 96.69 107 LYS A CA 1
ATOM 844 C C . LYS A 1 107 ? -7.348 -5.816 8.008 1.00 96.69 107 LYS A C 1
ATOM 846 O O . LYS A 1 107 ? -8.558 -5.605 7.962 1.00 96.69 107 LYS A O 1
ATOM 851 N N . ARG A 1 108 ? -6.448 -4.862 7.743 1.00 97.00 108 ARG A N 1
ATOM 852 C CA . ARG A 1 108 ? -6.781 -3.455 7.451 1.00 97.00 108 ARG A CA 1
ATOM 853 C C . ARG A 1 108 ? -7.384 -3.238 6.067 1.00 97.00 108 ARG A C 1
ATOM 855 O O . ARG A 1 108 ? -7.781 -2.116 5.767 1.00 97.00 108 ARG A O 1
ATOM 862 N N . LYS A 1 109 ? -7.461 -4.286 5.230 1.00 97.38 109 LYS A N 1
ATOM 863 C CA . LYS A 1 109 ? -8.121 -4.275 3.908 1.00 97.38 109 LYS A CA 1
ATOM 864 C C . LYS A 1 109 ? -7.748 -3.028 3.088 1.00 97.38 109 LYS A C 1
ATOM 866 O O . LYS A 1 109 ? -8.613 -2.390 2.486 1.00 97.38 109 LYS A O 1
ATOM 871 N N . LEU A 1 110 ? -6.465 -2.664 3.114 1.00 98.19 110 LEU A N 1
ATOM 872 C CA . LEU A 1 110 ? -5.954 -1.531 2.351 1.00 98.19 110 LEU A CA 1
ATOM 873 C C . LEU A 1 110 ? -6.163 -1.785 0.852 1.00 98.19 110 LEU A C 1
ATOM 875 O O . LEU A 1 110 ? -6.278 -2.932 0.411 1.00 98.19 110 LEU A O 1
ATOM 879 N N . ALA A 1 111 ? -6.201 -0.708 0.078 1.00 97.88 111 ALA A N 1
ATOM 880 C CA . ALA A 1 111 ? -6.272 -0.739 -1.375 1.00 97.88 111 ALA A CA 1
ATOM 881 C C . ALA A 1 111 ? -5.212 0.189 -1.965 1.00 97.88 111 ALA A C 1
ATOM 883 O O . ALA A 1 111 ? -4.806 1.151 -1.317 1.00 97.88 111 ALA A O 1
ATOM 884 N N . CYS A 1 112 ? -4.784 -0.083 -3.194 1.00 98.12 112 CYS A N 1
ATOM 885 C CA . CYS A 1 112 ? -3.872 0.784 -3.937 1.00 98.12 112 CYS A CA 1
ATOM 886 C C . CYS A 1 112 ? -4.492 1.252 -5.255 1.00 98.12 112 CYS A C 1
ATOM 888 O O . CYS A 1 112 ? -5.113 0.455 -5.958 1.00 98.12 112 CYS A O 1
ATOM 890 N N . PHE A 1 113 ? -4.315 2.528 -5.591 1.00 97.44 113 PHE A N 1
ATOM 891 C CA . PHE A 1 113 ? -4.654 3.082 -6.900 1.00 97.44 113 PHE A CA 1
ATOM 892 C C . PHE A 1 113 ? -3.375 3.527 -7.609 1.00 97.44 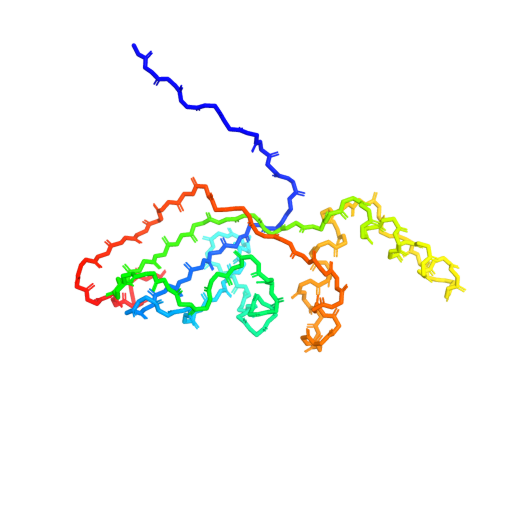113 PHE A C 1
ATOM 894 O O . PHE A 1 113 ? -2.660 4.377 -7.086 1.00 97.44 113 PHE A O 1
ATOM 901 N N . VAL A 1 114 ? -3.080 2.946 -8.773 1.00 97.44 114 VAL A N 1
ATOM 902 C CA . VAL A 1 114 ? -1.909 3.287 -9.600 1.00 97.44 114 VAL A CA 1
ATOM 903 C C . VAL A 1 114 ? -2.302 4.380 -10.588 1.00 97.44 114 VAL A C 1
ATOM 905 O O . VAL A 1 114 ? -3.343 4.257 -11.228 1.00 97.44 114 VAL A O 1
ATOM 908 N N . TYR A 1 115 ? -1.479 5.420 -10.708 1.00 95.81 115 TYR A N 1
ATOM 909 C CA . TYR A 1 115 ? -1.781 6.602 -11.528 1.00 95.81 115 TYR A CA 1
ATOM 910 C C . TYR A 1 115 ? -0.615 7.076 -12.402 1.00 95.81 115 TYR A C 1
ATOM 912 O O . TYR A 1 115 ? -0.816 7.930 -13.256 1.00 95.81 115 TYR A O 1
ATOM 920 N N . ASP A 1 116 ? 0.597 6.547 -12.213 1.00 95.44 116 ASP A N 1
ATOM 921 C CA . ASP A 1 116 ? 1.751 6.970 -13.010 1.00 95.44 116 ASP A CA 1
ATOM 922 C C . ASP A 1 116 ? 2.721 5.816 -13.278 1.00 95.44 116 ASP A C 1
ATOM 924 O O . ASP A 1 116 ? 2.854 4.887 -12.472 1.00 95.44 116 ASP A O 1
ATOM 928 N N . VAL A 1 117 ? 3.412 5.891 -14.412 1.00 96.06 117 VAL A N 1
ATOM 929 C CA . VAL A 1 117 ? 4.490 4.976 -14.798 1.00 96.06 117 VAL A CA 1
ATOM 930 C C . VAL A 1 117 ? 5.793 5.751 -14.699 1.00 96.06 117 VAL A C 1
ATOM 932 O O . VAL A 1 117 ? 6.027 6.681 -15.462 1.00 96.06 117 VAL A O 1
ATOM 935 N N . LEU A 1 118 ? 6.650 5.357 -13.761 1.00 93.88 118 LEU A N 1
ATOM 936 C CA . LEU A 1 118 ? 7.914 6.047 -13.506 1.00 93.88 118 LEU A CA 1
ATOM 937 C C . LEU A 1 118 ? 8.991 5.595 -14.489 1.00 93.88 118 LEU A C 1
ATOM 939 O O . LEU A 1 118 ? 9.741 6.404 -15.028 1.00 93.88 118 LEU A O 1
ATOM 943 N N . GLN A 1 119 ? 9.050 4.287 -14.725 1.00 92.88 119 GLN A N 1
ATOM 944 C CA . GLN A 1 119 ? 9.990 3.663 -15.641 1.00 92.88 119 GLN A CA 1
ATOM 945 C C . GLN A 1 119 ? 9.400 2.351 -16.140 1.00 92.88 119 GLN A C 1
ATOM 947 O O . GLN A 1 119 ? 8.783 1.613 -15.375 1.00 92.88 119 GLN A O 1
ATOM 952 N N . TYR A 1 120 ? 9.619 2.034 -17.408 1.00 90.62 120 TYR A N 1
ATOM 953 C CA . TYR A 1 120 ? 9.365 0.708 -17.948 1.00 90.62 120 TYR A CA 1
ATOM 954 C C . TYR A 1 120 ? 10.445 0.371 -18.968 1.00 90.62 120 TYR A C 1
ATOM 956 O O . TYR A 1 120 ? 11.032 1.265 -19.579 1.00 90.62 120 TYR A O 1
ATOM 964 N N . SER A 1 121 ? 10.714 -0.916 -19.130 1.00 80.31 121 SER A N 1
ATOM 965 C CA . SER A 1 121 ? 11.632 -1.415 -20.140 1.00 80.31 121 SER A CA 1
ATOM 966 C C . SER A 1 121 ? 11.187 -2.803 -20.588 1.00 80.31 121 SER A C 1
ATOM 968 O O . SER A 1 121 ? 10.794 -3.638 -19.770 1.00 80.31 121 SER A O 1
ATOM 970 N N . ASP A 1 122 ? 11.265 -3.048 -21.896 1.00 67.06 122 ASP A N 1
ATOM 971 C CA . ASP A 1 122 ? 11.099 -4.390 -22.465 1.00 67.06 122 ASP A CA 1
ATOM 972 C C . ASP A 1 122 ? 12.335 -5.279 -22.187 1.00 67.06 122 ASP A C 1
ATOM 974 O O . ASP A 1 122 ? 12.279 -6.502 -22.320 1.00 67.06 122 ASP A O 1
ATOM 978 N N . GLU A 1 123 ? 13.437 -4.670 -21.732 1.00 62.66 123 GLU A N 1
ATOM 979 C CA . GLU A 1 123 ? 14.663 -5.302 -21.228 1.00 62.66 123 GLU A CA 1
ATOM 980 C C . GLU A 1 123 ? 14.771 -5.149 -19.690 1.00 62.66 123 GLU A C 1
ATOM 982 O O . GLU A 1 123 ? 14.109 -4.302 -19.097 1.00 62.66 123 GLU A O 1
ATOM 987 N N . THR A 1 124 ? 15.581 -5.958 -18.996 1.00 55.50 124 THR A N 1
ATOM 988 C CA . THR A 1 124 ? 15.587 -5.990 -17.509 1.00 55.50 124 THR A CA 1
ATOM 989 C C . THR A 1 124 ? 16.063 -4.648 -16.900 1.00 55.50 124 THR A C 1
ATOM 991 O O . THR A 1 124 ? 17.136 -4.176 -17.272 1.00 55.50 124 THR A O 1
ATOM 994 N N . ILE A 1 125 ? 15.322 -4.039 -15.958 1.00 57.44 125 ILE A N 1
ATOM 995 C CA . ILE A 1 125 ? 15.701 -2.779 -15.280 1.00 57.44 125 ILE A CA 1
ATOM 996 C C . ILE A 1 125 ? 16.834 -3.056 -14.282 1.00 57.44 125 ILE A C 1
ATOM 998 O O . ILE A 1 125 ? 16.692 -3.878 -13.370 1.00 57.44 125 ILE A O 1
ATOM 1002 N N . ASN A 1 126 ? 17.948 -2.332 -14.420 1.00 52.53 126 ASN A N 1
ATOM 1003 C CA . ASN A 1 126 ? 19.008 -2.302 -13.414 1.00 52.53 126 ASN A CA 1
ATOM 1004 C C . ASN A 1 126 ? 18.669 -1.255 -12.335 1.00 52.53 126 ASN A C 1
ATOM 1006 O O . ASN A 1 126 ? 18.552 -0.073 -12.642 1.00 52.53 126 ASN A O 1
ATOM 1010 N N . LEU A 1 127 ? 18.491 -1.692 -11.084 1.00 55.31 127 LEU A N 1
ATOM 1011 C CA . LEU A 1 127 ? 18.078 -0.828 -9.966 1.00 55.31 127 LEU A CA 1
ATOM 1012 C C . LEU A 1 127 ? 19.215 0.036 -9.392 1.00 55.31 127 LEU A C 1
ATOM 1014 O O . LEU A 1 127 ? 18.957 0.867 -8.532 1.00 55.31 127 LEU A O 1
ATOM 1018 N N . GLU A 1 128 ? 20.458 -0.133 -9.850 1.00 54.47 128 GLU A N 1
ATOM 1019 C CA . GLU A 1 128 ? 21.621 0.621 -9.347 1.00 54.47 128 GLU A CA 1
ATOM 1020 C C . GLU A 1 128 ? 21.691 2.082 -9.834 1.00 54.47 128 GLU A C 1
ATOM 1022 O O . GLU A 1 128 ? 22.609 2.810 -9.466 1.00 54.47 128 GLU A O 1
ATOM 1027 N N . SER A 1 129 ? 20.744 2.526 -10.667 1.00 46.44 129 SER A N 1
ATOM 1028 C CA . SER A 1 129 ? 20.663 3.908 -11.164 1.00 46.44 129 SER A CA 1
ATOM 1029 C C . SER A 1 129 ? 19.576 4.764 -10.495 1.00 46.44 129 SE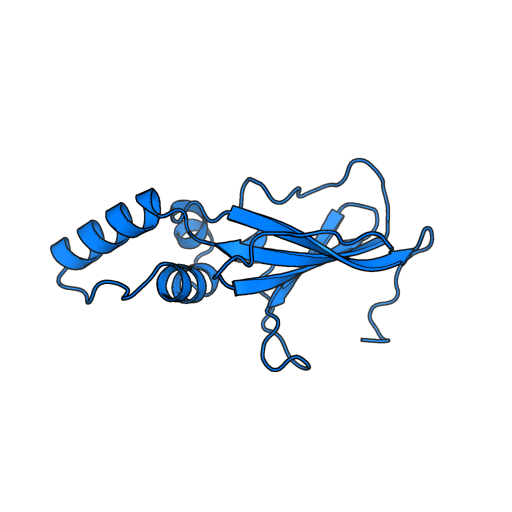R A C 1
ATOM 1031 O O . SER A 1 129 ? 19.291 5.853 -10.996 1.00 46.44 129 SER A O 1
ATOM 1033 N N . LEU A 1 130 ? 18.946 4.262 -9.425 1.00 45.34 130 LEU A N 1
ATOM 1034 C CA . LEU A 1 130 ? 17.999 4.988 -8.561 1.00 45.34 130 LEU A CA 1
ATOM 1035 C C . LEU A 1 130 ? 18.720 5.565 -7.336 1.00 45.34 130 LEU A C 1
ATOM 1037 O O . LEU A 1 130 ? 18.327 6.675 -6.911 1.00 45.34 130 LEU A O 1
#

Radius of gyration: 16.07 Å; chains: 1; bounding box: 38×32×51 Å

pLDDT: mean 91.99, std 11.8, range [45.34, 98.44]

Foldseek 3Di:
DDDDDDDDDQAWKKKFWAAQQAGDWIFTCPVVPHTDTLSLLVVLQVQDDRGDPGGWTFIFMKGKWQDPVLLVVVQVVCVVVVHHRDPDGRSVRVVLSPDPDSVSSNSSNIHIDTDGTPDIDPDGDDPPVD